Protein AF-A0A7N2R050-F1 (afdb_monomer)

Radius of gyration: 25.43 Å; Cα contacts (8 Å, |Δi|>4): 77; chains: 1; bounding box: 44×36×92 Å

InterPro domains:
  IPR026992 Non-haem dioxygenase, N-terminal domain [PF14226] (55-135)
  IPR027443 Isopenicillin N synthase-like superfamily [G3DSA:2.60.120.330] (17-139)
  IPR050295 Plant 2-oxoglutarate-dependent oxidoreductases [PTHR47991] (34-136)

Foldseek 3Di:
DDDDPDPDDPPPPPPPPPDDPVRCVVVVHDDDPVPDDPDDPPDDPVPPPPVLDDAAEAECLLVDPPDPDDPVVNVVSVVSVVCNCPPVVGHHYDNPPDDPVVVVVVVVVVVVLVPDDPVSQCVFDDDVPGDGDDDDDPD

Solvent-accessible surface area (backbone atoms only — not comparable to full-atom values): 9197 Å² total; per-residue (Å²): 134,83,80,84,84,78,91,73,82,87,72,71,80,73,75,75,78,72,78,52,72,66,56,30,59,75,68,74,47,80,78,59,75,90,76,62,80,86,78,70,89,65,75,56,89,84,60,72,51,83,82,68,62,77,75,41,76,42,60,47,46,64,75,36,92,87,53,91,65,58,68,68,58,43,50,52,53,49,52,52,49,52,47,21,54,73,75,66,70,44,64,46,80,40,60,74,79,71,58,67,69,56,57,52,48,51,54,49,52,52,52,57,54,71,69,44,56,68,73,66,47,53,75,44,39,51,49,96,97,53,80,55,43,75,82,84,76,86,127

pLDDT: mean 78.74, std 20.51, range [29.11, 98.38]

Mean predicted aligned error: 12.13 Å

Sequence (139 aa):
MDTVYDTDSMVLPSTKMHKSVEEMSSNSEEPPQEYIVKDSSFGSIESSDPSLGSIPIIDISIFSLFSSHDPKVVENELEKLRSGLSSGGCFQAIGHGIPSSLLDKLREVARNFFALPAEEKRKYSREANKEGYGQGVEV

Secondary structure (DSSP, 8-state):
-----------------PPPHHHHHHTTPPPPGGG--SS--S--TT---TTSPPPPEEEGGGG-TT----HHHHHHHHHHHHHIIIIIS--EEES----HHHHHHHHHHHHHHHTS-HHHHHTTBPPTTS--BS-----

Organism: Quercus lobata (NCBI:txid97700)

Nearest PDB structures (foldseek):
  1gp4-assembly1_A  TM=8.524E-01  e=2.263E-04  Arabidopsis thaliana
  6xjj-assembly1_A  TM=8.794E-01  e=1.884E-03  Talaromyces stipitatus ATCC 10500
  7s5e-assembly3_E  TM=3.315E-01  e=1.617E+00  Stenotrophomonas maltophilia K279a
  2anc-assembly1_F  TM=3.722E-01  e=6.497E+00  Escherichia coli

Structure (mmCIF, N/CA/C/O backbone):
data_AF-A0A7N2R050-F1
#
_entry.id   AF-A0A7N2R050-F1
#
loop_
_atom_site.group_PDB
_atom_site.id
_atom_site.type_symbol
_atom_site.label_atom_id
_atom_site.label_alt_id
_atom_site.label_comp_id
_atom_site.label_asym_id
_atom_site.label_entity_id
_atom_site.label_seq_id
_atom_site.pdbx_PDB_ins_code
_atom_site.Cartn_x
_atom_site.Cartn_y
_atom_site.Cartn_z
_atom_site.occupancy
_atom_site.B_iso_or_equiv
_atom_site.auth_seq_id
_atom_site.auth_comp_id
_atom_site.auth_asym_id
_atom_site.auth_atom_id
_atom_site.pdbx_PDB_model_num
ATOM 1 N N . MET A 1 1 ? -19.197 -23.970 64.830 1.00 35.00 1 MET A N 1
ATOM 2 C CA . MET A 1 1 ? -18.277 -24.356 63.747 1.00 35.00 1 MET A CA 1
ATOM 3 C C . MET A 1 1 ? -19.087 -24.769 62.529 1.00 35.00 1 MET A C 1
ATOM 5 O O . MET A 1 1 ? -19.304 -25.950 62.288 1.00 35.00 1 MET A O 1
ATOM 9 N N . ASP A 1 2 ? -19.669 -23.760 61.883 1.00 34.38 2 ASP A N 1
ATOM 10 C CA . ASP A 1 2 ? -19.424 -23.328 60.491 1.00 34.38 2 ASP A CA 1
ATOM 11 C C . ASP A 1 2 ? -18.606 -24.311 59.628 1.00 34.38 2 ASP A C 1
ATOM 13 O O . ASP A 1 2 ? -17.601 -24.843 60.086 1.00 34.38 2 ASP A O 1
ATOM 17 N N . THR A 1 3 ? -18.945 -24.574 58.368 1.00 31.86 3 THR A N 1
ATOM 18 C CA . THR A 1 3 ? -19.179 -23.565 57.329 1.00 31.86 3 THR A CA 1
ATOM 19 C C . THR A 1 3 ? -20.106 -24.076 56.222 1.00 31.86 3 THR A C 1
ATOM 21 O O . THR A 1 3 ? -20.029 -25.218 55.773 1.00 31.86 3 THR A O 1
ATOM 24 N N . VAL A 1 4 ? -20.971 -23.175 55.761 1.00 38.56 4 VAL A N 1
ATOM 25 C CA . VAL A 1 4 ? -21.694 -23.252 54.489 1.00 38.56 4 VAL A CA 1
ATOM 26 C C . VAL A 1 4 ? -20.666 -23.086 53.367 1.00 38.56 4 VAL A C 1
ATOM 28 O O . VAL A 1 4 ? -19.877 -22.143 53.401 1.00 38.56 4 VAL A O 1
ATOM 31 N N . TYR A 1 5 ? -20.645 -24.001 52.397 1.00 32.53 5 TYR A N 1
ATOM 32 C CA . TYR A 1 5 ? -19.860 -23.817 51.179 1.00 32.53 5 TYR A CA 1
ATOM 33 C C . TYR A 1 5 ? -20.569 -22.786 50.304 1.00 32.53 5 TYR A C 1
ATOM 35 O O . TYR A 1 5 ? -21.639 -23.049 49.760 1.00 32.53 5 TYR A O 1
ATOM 43 N N . ASP A 1 6 ? -19.967 -21.606 50.237 1.00 29.11 6 ASP A N 1
ATOM 44 C CA . ASP A 1 6 ? -20.325 -20.523 49.335 1.00 29.11 6 ASP A CA 1
ATOM 45 C C . ASP A 1 6 ? -20.036 -20.970 47.896 1.00 29.11 6 ASP A C 1
ATOM 47 O O . ASP A 1 6 ? -18.885 -21.144 47.494 1.00 29.11 6 ASP A O 1
ATOM 51 N N . THR A 1 7 ? -21.092 -21.260 47.139 1.00 40.56 7 THR A N 1
ATOM 52 C CA . THR A 1 7 ? -21.013 -21.495 45.698 1.00 40.56 7 THR A CA 1
ATOM 53 C C . THR A 1 7 ? -21.163 -20.158 44.992 1.00 40.56 7 THR A C 1
ATOM 55 O O . THR A 1 7 ? -22.172 -19.920 44.330 1.00 40.56 7 THR A O 1
ATOM 58 N N . ASP A 1 8 ? -20.178 -19.281 45.153 1.00 37.56 8 ASP A N 1
ATOM 59 C CA . ASP A 1 8 ? -20.063 -18.099 44.313 1.00 37.56 8 ASP A CA 1
ATOM 60 C C . ASP A 1 8 ? -18.724 -18.103 43.573 1.00 37.56 8 ASP A C 1
ATOM 62 O O . ASP A 1 8 ? -17.665 -18.422 44.112 1.00 37.56 8 ASP A O 1
ATOM 66 N N . SER A 1 9 ? -18.807 -17.736 42.299 1.00 44.72 9 SER A N 1
ATOM 67 C CA . SER A 1 9 ? -17.689 -17.392 41.428 1.00 44.72 9 SER A CA 1
ATOM 68 C C . SER A 1 9 ? -16.723 -18.512 41.003 1.00 44.72 9 SER A C 1
ATOM 70 O O . SER A 1 9 ? -15.561 -18.585 41.397 1.00 44.72 9 SER A O 1
ATOM 72 N N . MET A 1 10 ? -17.154 -19.298 40.015 1.00 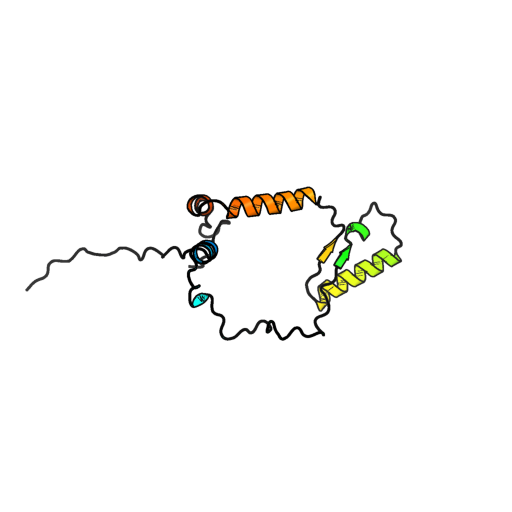34.38 10 MET A N 1
ATOM 73 C CA . MET A 1 10 ? -16.265 -19.660 38.900 1.00 34.38 10 MET A CA 1
ATOM 74 C C . MET A 1 10 ? -16.769 -18.991 37.620 1.00 34.38 10 MET A C 1
ATOM 76 O O . MET A 1 10 ? -17.072 -19.641 36.621 1.00 34.38 10 MET A O 1
ATOM 80 N N . VAL A 1 11 ? -16.880 -17.662 37.654 1.00 37.97 11 VAL A N 1
ATOM 81 C CA . VAL A 1 11 ? -16.902 -16.882 36.418 1.00 37.97 11 VAL A CA 1
ATOM 82 C C . VAL A 1 11 ? -15.455 -16.843 35.943 1.00 37.97 11 VAL A C 1
ATOM 84 O O . VAL A 1 11 ? -14.637 -16.097 36.480 1.00 37.97 11 VAL A O 1
ATOM 87 N N . LEU A 1 12 ? -15.123 -17.704 34.975 1.00 32.25 12 LEU A N 1
ATOM 88 C CA . LEU A 1 12 ? -13.888 -17.580 34.199 1.00 32.25 12 LEU A CA 1
ATOM 89 C C . LEU A 1 12 ? -13.739 -16.105 33.805 1.00 32.25 12 LEU A C 1
ATOM 91 O O . LEU A 1 12 ? -14.734 -15.527 33.355 1.00 32.25 12 LEU A O 1
ATOM 95 N N . PRO A 1 13 ? -12.566 -15.474 33.995 1.00 32.62 13 PRO A N 1
ATOM 96 C CA . PRO A 1 13 ? -12.403 -14.071 33.667 1.00 32.62 13 PRO A CA 1
ATOM 97 C C . PRO A 1 13 ? -12.764 -13.908 32.197 1.00 32.62 13 PRO A C 1
ATOM 99 O O . PRO A 1 13 ? -12.062 -14.400 31.316 1.00 32.62 13 PRO A O 1
ATOM 102 N N . SER A 1 14 ? -13.911 -13.273 31.947 1.00 34.22 14 SER A N 1
ATOM 103 C CA . SER A 1 14 ? -14.325 -12.897 30.608 1.00 34.22 14 SER A CA 1
ATOM 104 C C . SER A 1 14 ? -13.177 -12.064 30.069 1.00 34.22 14 SER A C 1
ATOM 106 O O . SER A 1 14 ? -12.903 -10.986 30.601 1.00 34.22 14 SER A O 1
ATOM 108 N N . THR A 1 15 ? -12.454 -12.596 29.083 1.00 43.81 15 THR A N 1
ATOM 109 C CA . THR A 1 15 ? -11.392 -11.876 28.385 1.00 43.81 15 THR A CA 1
ATOM 110 C C . THR A 1 15 ? -11.976 -10.528 28.007 1.00 43.81 15 THR A C 1
ATOM 112 O O . THR A 1 15 ? -12.942 -10.477 27.238 1.00 43.81 15 THR A O 1
ATOM 115 N N . LYS A 1 16 ? -11.487 -9.445 28.624 1.00 42.97 16 LYS A N 1
ATOM 116 C CA . LYS A 1 16 ? -11.920 -8.098 28.263 1.00 42.97 16 LYS A CA 1
ATOM 117 C C . LYS A 1 16 ? -11.625 -7.974 26.780 1.00 42.97 16 LYS A C 1
ATOM 119 O O . LYS A 1 16 ? -10.465 -7.987 26.383 1.00 42.97 16 LYS A O 1
ATOM 124 N N . MET A 1 17 ? -12.673 -7.913 25.963 1.00 53.78 17 MET A N 1
ATOM 125 C CA . MET A 1 17 ? -12.505 -7.476 24.591 1.00 53.78 17 MET A CA 1
ATOM 126 C C . MET A 1 17 ? -11.915 -6.075 24.684 1.00 53.78 17 MET A C 1
ATOM 128 O O . MET A 1 17 ? -12.579 -5.152 25.158 1.00 53.78 17 MET A O 1
ATOM 132 N N . HIS A 1 18 ? -10.637 -5.943 24.344 1.00 64.62 18 HIS A N 1
ATOM 133 C CA . HIS A 1 18 ? -10.004 -4.640 24.278 1.00 64.62 18 HIS A CA 1
ATOM 134 C C . HIS A 1 18 ? -10.768 -3.829 23.228 1.00 64.62 18 HIS A C 1
ATOM 136 O O . HIS A 1 18 ? -11.058 -4.342 22.143 1.00 64.62 18 HIS A O 1
ATOM 142 N N . LYS A 1 19 ? -11.137 -2.587 23.569 1.00 77.12 19 LYS A N 1
ATOM 143 C CA . LYS A 1 19 ? -11.668 -1.637 22.582 1.00 77.12 19 LYS A CA 1
ATOM 144 C C . LYS A 1 19 ? -10.683 -1.564 21.418 1.00 77.12 19 LYS A C 1
ATOM 146 O O . LYS A 1 19 ? -9.473 -1.636 21.633 1.00 77.12 19 LYS A O 1
ATOM 151 N N . SER A 1 20 ? -11.174 -1.445 20.193 1.00 85.50 20 SER A N 1
ATOM 152 C CA . SER A 1 20 ? -10.288 -1.237 19.049 1.00 85.50 20 SER A CA 1
ATOM 153 C C . SER A 1 20 ? -9.646 0.155 19.099 1.00 85.50 20 SER A C 1
ATOM 155 O O . SER A 1 20 ? -10.201 1.087 19.680 1.00 85.50 20 SER A O 1
ATOM 157 N N . VAL A 1 21 ? -8.486 0.320 18.455 1.00 89.44 21 VAL A N 1
ATOM 158 C CA . VAL A 1 21 ? -7.812 1.631 18.336 1.00 89.44 21 VAL A CA 1
ATOM 159 C C . VAL A 1 21 ? -8.718 2.668 17.662 1.00 89.44 21 VAL A C 1
ATOM 161 O O . VAL A 1 21 ? -8.701 3.842 18.019 1.00 89.44 21 VAL A O 1
ATOM 164 N N . GLU A 1 22 ? -9.549 2.229 16.717 1.00 89.38 22 GLU A N 1
ATOM 165 C CA . GLU A 1 22 ? -10.535 3.075 16.045 1.00 89.38 22 GLU A CA 1
ATOM 166 C C . GLU A 1 22 ? -11.602 3.605 17.020 1.00 89.38 22 GLU A C 1
ATOM 168 O O . GLU A 1 22 ? -11.917 4.796 17.005 1.00 89.38 22 GLU A O 1
ATOM 173 N N . GLU A 1 23 ? -12.118 2.750 17.910 1.00 87.88 23 GLU A N 1
ATOM 174 C CA . GLU A 1 23 ? -13.070 3.155 18.953 1.00 87.88 23 GLU A CA 1
ATOM 175 C C . GLU A 1 23 ? -12.427 4.100 19.970 1.00 87.88 23 GLU A C 1
ATOM 177 O O . GLU A 1 23 ? -13.044 5.094 20.346 1.00 87.88 23 GLU A O 1
ATOM 182 N N . MET A 1 24 ? -11.184 3.834 20.387 1.00 89.56 24 MET A N 1
ATOM 183 C CA . MET A 1 24 ? -10.452 4.734 21.288 1.00 89.56 24 MET A CA 1
ATOM 184 C C . MET A 1 24 ? -10.265 6.113 20.650 1.00 89.56 24 MET A C 1
ATOM 186 O O . MET A 1 24 ? -10.575 7.128 21.268 1.00 89.56 24 MET A O 1
ATOM 190 N N . SER A 1 25 ? -9.837 6.148 19.384 1.00 90.00 25 SER A N 1
ATOM 191 C CA . SER A 1 25 ? -9.648 7.393 18.637 1.00 90.00 25 SER A CA 1
ATOM 192 C C . SER A 1 25 ? -10.955 8.171 18.477 1.00 90.00 25 SER A C 1
ATOM 194 O O . SER A 1 25 ? -10.977 9.375 18.726 1.00 90.00 25 SER A O 1
ATOM 196 N N . SER A 1 26 ? -12.052 7.493 18.132 1.00 88.75 26 SER A N 1
ATOM 197 C CA . SER A 1 26 ? -13.367 8.130 17.965 1.00 88.75 26 SER A CA 1
ATOM 198 C C . SER A 1 26 ? -13.904 8.715 19.275 1.00 88.75 26 SER A C 1
ATOM 200 O O . SER A 1 26 ? -14.547 9.763 19.266 1.00 88.75 26 SER A O 1
ATOM 202 N N . ASN A 1 27 ? -13.601 8.074 20.407 1.00 88.69 27 ASN A N 1
ATOM 203 C CA . ASN A 1 27 ? -14.034 8.503 21.738 1.00 88.69 27 ASN A CA 1
ATOM 204 C C . ASN A 1 27 ? -13.035 9.438 22.445 1.00 88.69 27 ASN A C 1
ATOM 206 O O . ASN A 1 27 ? -13.279 9.823 23.586 1.00 88.69 27 ASN A O 1
ATOM 210 N N . SER A 1 28 ? -11.932 9.824 21.786 1.00 89.81 28 SER A N 1
ATOM 211 C CA . SER A 1 28 ? -10.839 10.607 22.394 1.00 89.81 28 SER A CA 1
ATOM 212 C C . SER A 1 28 ? -10.274 9.970 23.676 1.00 89.81 28 SER A C 1
ATOM 214 O O . SER A 1 28 ? -9.919 10.667 24.625 1.00 89.81 28 SER A O 1
ATOM 216 N N . GLU A 1 29 ? -10.215 8.638 23.717 1.00 91.19 29 GLU A N 1
ATOM 217 C CA . GLU A 1 29 ? -9.620 7.874 24.814 1.00 91.19 29 GLU A CA 1
ATOM 218 C C . GLU A 1 29 ? -8.111 7.720 24.592 1.00 91.19 29 GLU A C 1
ATOM 220 O O . GLU A 1 29 ? -7.655 7.478 23.471 1.00 91.19 29 GLU A O 1
ATOM 225 N N . GLU A 1 30 ? -7.325 7.844 25.661 1.00 89.75 30 GLU A N 1
ATOM 226 C CA . GLU A 1 30 ? -5.883 7.602 25.587 1.00 89.75 30 GLU A CA 1
ATOM 227 C C . GLU A 1 30 ? -5.585 6.110 25.364 1.00 89.75 30 GLU A C 1
ATOM 229 O O . GLU A 1 30 ? -6.252 5.250 25.954 1.00 89.75 30 GLU A O 1
ATOM 234 N N . PRO A 1 31 ? -4.581 5.775 24.529 1.00 86.50 31 PRO A N 1
ATOM 235 C CA . PRO A 1 31 ? -4.215 4.390 24.302 1.00 86.50 31 PRO A CA 1
ATOM 236 C C . PRO A 1 31 ? -3.619 3.767 25.583 1.00 86.50 31 PRO A C 1
ATOM 238 O O . PRO A 1 31 ? -2.911 4.444 26.334 1.00 86.50 31 PRO A O 1
ATOM 241 N N . PRO A 1 32 ? -3.866 2.470 25.833 1.00 87.06 32 PRO A N 1
ATOM 242 C CA . PRO A 1 32 ? -3.290 1.740 26.960 1.00 87.06 32 PRO A CA 1
ATOM 243 C C . PRO A 1 32 ? -1.751 1.765 26.998 1.00 87.06 32 PRO A C 1
ATOM 245 O O . PRO A 1 32 ? -1.091 2.004 25.984 1.00 87.06 32 PRO A O 1
ATOM 248 N N . GLN A 1 33 ? -1.163 1.462 28.162 1.00 86.44 33 GLN A N 1
ATOM 249 C CA . GLN A 1 33 ? 0.297 1.477 28.347 1.00 86.44 33 GLN A CA 1
ATOM 250 C C . GLN A 1 33 ? 1.034 0.518 27.400 1.00 86.44 33 GLN A C 1
ATOM 252 O O . GLN A 1 33 ? 2.187 0.767 27.058 1.00 86.44 33 GLN A O 1
ATOM 257 N N . GLU A 1 34 ? 0.365 -0.539 26.941 1.00 85.19 34 GLU A N 1
ATOM 258 C CA . GLU A 1 34 ? 0.857 -1.523 25.977 1.00 85.19 34 GLU A CA 1
ATOM 259 C C . GLU A 1 34 ? 1.192 -0.908 24.605 1.00 85.19 34 GLU A C 1
ATOM 261 O O . GLU A 1 34 ? 1.991 -1.472 23.863 1.00 85.19 34 GLU A O 1
ATOM 266 N N . TYR A 1 35 ? 0.628 0.259 24.273 1.00 85.06 35 TYR A N 1
ATOM 267 C CA . TYR A 1 35 ? 0.917 0.995 23.037 1.00 85.06 35 TYR A CA 1
ATOM 268 C C . TYR A 1 35 ? 2.116 1.954 23.169 1.00 85.06 35 TYR A C 1
ATOM 270 O O . TYR A 1 35 ? 2.548 2.538 22.174 1.00 85.06 35 TYR A O 1
ATOM 278 N N . ILE A 1 36 ? 2.665 2.143 24.377 1.00 86.25 36 ILE A N 1
ATOM 279 C CA . ILE A 1 36 ? 3.768 3.076 24.643 1.00 86.25 36 ILE A CA 1
ATOM 280 C C . ILE A 1 36 ? 5.107 2.342 24.517 1.00 86.25 36 ILE A C 1
ATOM 282 O O . ILE A 1 36 ? 5.530 1.611 25.414 1.00 86.25 36 ILE A O 1
ATOM 286 N N . VAL A 1 37 ? 5.824 2.593 23.422 1.00 82.00 37 VAL A N 1
ATOM 287 C CA . VAL A 1 37 ? 7.178 2.066 23.201 1.00 82.00 37 VAL A CA 1
ATOM 288 C C . VAL A 1 37 ? 8.200 2.998 23.858 1.00 82.00 37 VAL A C 1
ATOM 290 O O . VAL A 1 37 ? 8.377 4.130 23.417 1.00 82.00 37 VAL A O 1
ATOM 293 N N . LYS A 1 38 ? 8.866 2.537 24.924 1.00 77.88 38 LYS A N 1
ATOM 294 C CA . LYS A 1 38 ? 9.856 3.336 25.679 1.00 77.88 38 LYS A CA 1
ATOM 295 C C . LYS A 1 38 ? 11.262 3.280 25.079 1.00 77.88 38 LYS A C 1
ATOM 297 O O . LYS A 1 38 ? 11.932 4.303 25.024 1.00 77.88 38 LYS A O 1
ATOM 302 N N . ASP A 1 39 ? 11.653 2.112 24.573 1.00 72.62 39 ASP A N 1
ATOM 303 C CA . ASP A 1 39 ? 12.979 1.848 24.012 1.00 72.62 39 ASP A CA 1
ATOM 304 C C . ASP A 1 39 ? 12.813 1.323 22.579 1.00 72.62 39 ASP A C 1
ATOM 306 O O . ASP A 1 39 ? 12.668 0.121 22.347 1.00 72.62 39 ASP A O 1
ATOM 310 N N . SER A 1 40 ? 12.751 2.224 21.596 1.00 60.31 40 SER A N 1
ATOM 311 C CA . SER A 1 40 ? 12.664 1.813 20.191 1.00 60.31 40 SER A CA 1
ATOM 312 C C . SER A 1 40 ? 14.040 1.350 19.697 1.00 60.31 40 SER A C 1
ATOM 314 O O . SER A 1 40 ? 14.964 2.139 19.528 1.00 60.31 40 SER A O 1
ATOM 316 N N . SER A 1 41 ? 14.195 0.043 19.462 1.00 58.16 41 SER A N 1
ATOM 317 C CA . SER A 1 41 ? 15.328 -0.494 18.686 1.00 58.16 41 SER A CA 1
ATOM 318 C C . SER A 1 41 ? 15.151 -0.272 17.178 1.00 58.16 41 SER A C 1
ATOM 320 O O . SER A 1 41 ? 16.105 -0.394 16.411 1.00 58.16 41 SER A O 1
ATOM 322 N N . PHE A 1 42 ? 13.928 0.053 16.754 1.00 58.25 42 PHE A N 1
ATOM 323 C CA . PHE A 1 42 ? 13.588 0.445 15.394 1.00 58.25 42 PHE A CA 1
ATOM 324 C C . PHE A 1 42 ? 13.753 1.960 15.282 1.00 58.25 42 PHE A C 1
ATOM 326 O O . PHE A 1 42 ? 13.144 2.688 16.057 1.00 58.25 42 PHE A O 1
ATOM 333 N N . GLY A 1 43 ? 14.623 2.389 14.363 1.00 55.38 43 GLY A N 1
ATOM 334 C CA . GLY A 1 43 ? 15.169 3.743 14.217 1.00 55.38 43 GLY A CA 1
ATOM 335 C C . GLY A 1 43 ? 14.276 4.913 14.643 1.00 55.38 43 GLY A C 1
ATOM 336 O O . GLY A 1 43 ? 13.075 4.948 14.380 1.00 55.38 43 GLY A O 1
ATOM 337 N N . SER A 1 44 ? 14.911 5.912 15.260 1.00 57.62 44 SER A N 1
ATOM 338 C CA . SER A 1 44 ? 14.283 7.191 15.586 1.00 57.62 44 SER A CA 1
ATOM 339 C C . SER A 1 44 ? 13.689 7.831 14.328 1.00 57.62 44 SER A C 1
ATOM 341 O O . SER A 1 44 ? 14.330 7.864 13.278 1.00 57.62 44 SER A O 1
ATOM 343 N N . ILE A 1 45 ? 12.491 8.411 14.443 1.00 56.53 45 ILE A N 1
ATOM 344 C CA . ILE A 1 45 ? 11.863 9.211 13.373 1.00 56.53 45 ILE A CA 1
ATOM 345 C C . ILE A 1 45 ? 12.789 10.373 12.957 1.00 56.53 45 ILE A C 1
ATOM 347 O O . ILE A 1 45 ? 12.792 10.797 11.802 1.00 56.53 45 ILE A O 1
ATOM 351 N N . GLU A 1 46 ? 13.635 10.844 13.878 1.00 54.16 46 GLU A N 1
ATOM 352 C CA . GLU A 1 46 ? 14.611 11.908 13.632 1.00 54.16 46 GLU A CA 1
ATOM 353 C C . GLU A 1 46 ? 15.957 11.404 13.086 1.00 54.16 46 GLU A C 1
ATOM 355 O O . GLU A 1 46 ? 16.758 12.204 12.607 1.00 54.16 46 GLU A O 1
ATOM 360 N N . SER A 1 47 ? 16.209 10.090 13.078 1.00 54.41 47 SER A N 1
ATOM 361 C CA . SER A 1 47 ? 17.375 9.494 12.416 1.00 54.41 47 SER A CA 1
ATOM 362 C C . SER A 1 47 ? 17.030 9.081 10.988 1.00 54.41 47 SER A C 1
ATOM 364 O O . SER A 1 47 ? 17.256 7.935 10.593 1.00 54.41 47 SER A O 1
ATOM 366 N N . SER A 1 48 ? 16.467 10.008 10.210 1.00 55.41 48 SER A N 1
ATOM 367 C CA . SER A 1 48 ? 16.483 9.884 8.752 1.00 55.41 48 SER A CA 1
ATOM 368 C C . SER A 1 48 ? 17.943 9.971 8.323 1.00 55.41 48 SER A C 1
ATOM 370 O O . SER A 1 48 ? 18.441 11.050 8.019 1.00 55.41 48 SER A O 1
ATOM 372 N N . ASP A 1 49 ? 18.661 8.855 8.409 1.00 55.28 49 ASP A N 1
ATOM 373 C CA . ASP A 1 49 ? 20.006 8.761 7.880 1.00 55.28 49 ASP A CA 1
ATOM 374 C C . ASP A 1 49 ? 19.900 9.054 6.377 1.00 55.28 49 ASP A C 1
ATOM 376 O O . ASP A 1 49 ? 19.256 8.284 5.662 1.00 55.28 49 ASP A O 1
ATOM 380 N N . PRO A 1 50 ? 20.481 10.153 5.866 1.00 55.22 50 PRO A N 1
ATOM 381 C CA . PRO A 1 50 ? 20.481 10.431 4.433 1.00 55.22 50 PRO A CA 1
ATOM 382 C C . PRO A 1 50 ? 21.208 9.338 3.626 1.00 55.22 50 PRO A C 1
ATOM 384 O O . PRO A 1 50 ? 21.140 9.352 2.397 1.00 55.22 50 PRO A O 1
ATOM 387 N N . SER A 1 51 ? 21.893 8.395 4.292 1.00 53.41 51 SER A N 1
ATOM 388 C CA . SER A 1 51 ? 22.451 7.182 3.691 1.00 53.41 51 SER A CA 1
ATOM 389 C C . SER A 1 51 ? 21.410 6.087 3.402 1.00 53.41 51 SER A C 1
ATOM 391 O O . SER A 1 51 ? 21.649 5.257 2.519 1.00 53.41 51 SER A O 1
ATOM 393 N N . LEU A 1 52 ? 20.234 6.106 4.053 1.00 57.19 52 LEU A N 1
ATOM 394 C CA . LEU A 1 52 ? 19.075 5.313 3.634 1.00 57.19 52 LEU A CA 1
ATOM 395 C C . LEU A 1 52 ? 18.505 5.960 2.365 1.00 57.19 52 LEU A C 1
ATOM 397 O O . LEU A 1 52 ? 17.607 6.801 2.398 1.00 57.19 52 LEU A O 1
ATOM 401 N N . GLY A 1 53 ? 19.091 5.603 1.222 1.00 64.50 53 GLY A N 1
ATOM 402 C CA . GLY A 1 53 ? 18.635 6.051 -0.089 1.00 64.50 53 GLY A CA 1
ATOM 403 C C . GLY A 1 53 ? 17.133 5.816 -0.294 1.00 64.50 53 GLY A C 1
ATOM 404 O O . GLY A 1 53 ? 16.525 4.937 0.316 1.00 64.50 53 GLY A O 1
ATOM 405 N N . SER A 1 54 ? 16.519 6.610 -1.174 1.00 79.69 54 SER A N 1
ATOM 406 C CA . SER A 1 54 ? 15.096 6.471 -1.506 1.00 79.69 54 SER A CA 1
ATOM 407 C C . SER A 1 54 ? 14.757 5.045 -1.957 1.00 79.69 54 SER A C 1
ATOM 409 O O . SER A 1 54 ? 15.484 4.486 -2.782 1.00 79.69 54 SER A O 1
ATOM 411 N N . ILE A 1 55 ? 13.621 4.501 -1.502 1.00 88.00 55 ILE A N 1
ATOM 412 C CA . ILE A 1 55 ? 13.112 3.196 -1.958 1.00 88.00 55 ILE A CA 1
ATOM 413 C C . ILE A 1 55 ? 12.997 3.214 -3.493 1.00 88.00 55 ILE A C 1
ATOM 415 O O . ILE A 1 55 ? 12.273 4.062 -4.031 1.00 88.00 55 ILE A O 1
ATOM 419 N N . PRO A 1 56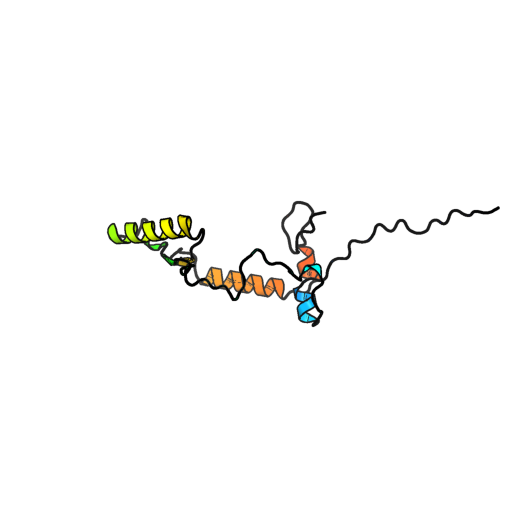 ? 13.676 2.304 -4.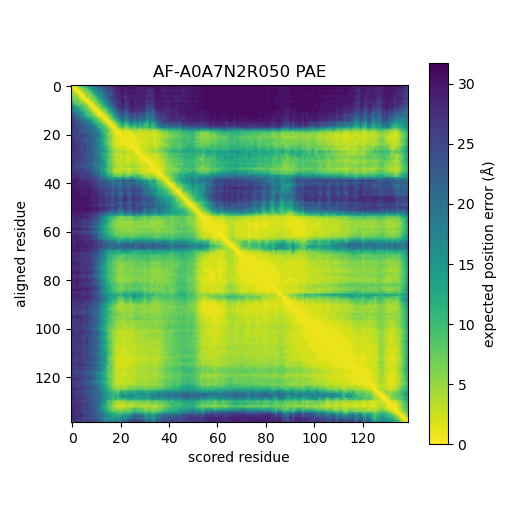215 1.00 92.25 56 PRO A N 1
ATOM 420 C CA . PRO A 1 56 ? 13.705 2.333 -5.671 1.00 92.25 56 PRO A CA 1
ATOM 421 C C . PRO A 1 56 ? 12.314 2.083 -6.259 1.00 92.25 56 PRO A C 1
ATOM 423 O O . PRO A 1 56 ? 11.552 1.259 -5.759 1.00 92.25 56 PRO A O 1
ATOM 426 N N . ILE A 1 57 ? 11.993 2.787 -7.346 1.00 94.94 57 ILE A N 1
ATOM 427 C CA . ILE A 1 57 ? 10.751 2.602 -8.113 1.00 94.94 57 ILE A CA 1
ATOM 428 C C . ILE A 1 57 ? 11.060 1.743 -9.340 1.00 94.94 57 ILE A C 1
ATOM 430 O O . ILE A 1 57 ? 11.891 2.151 -10.139 1.00 94.94 57 ILE A O 1
ATOM 434 N N . ILE A 1 58 ? 10.412 0.597 -9.510 1.00 96.50 58 ILE A N 1
ATOM 435 C CA . ILE A 1 58 ? 10.626 -0.339 -10.620 1.00 96.50 58 ILE A CA 1
ATOM 436 C C . ILE A 1 58 ? 9.427 -0.298 -11.565 1.00 96.50 58 ILE A C 1
ATOM 438 O O . ILE A 1 58 ? 8.291 -0.511 -11.133 1.00 96.50 58 ILE A O 1
ATOM 442 N N . ASP A 1 59 ? 9.670 -0.058 -12.850 1.00 96.19 59 ASP A N 1
ATOM 443 C CA . ASP A 1 59 ? 8.653 -0.179 -13.890 1.00 96.19 59 ASP A CA 1
ATOM 444 C C . ASP A 1 59 ? 8.563 -1.621 -14.401 1.00 96.19 59 ASP A C 1
ATOM 446 O O . ASP A 1 59 ? 9.367 -2.094 -15.201 1.00 96.19 59 ASP A O 1
ATOM 450 N N . ILE A 1 60 ? 7.540 -2.333 -13.935 1.00 95.94 60 ILE A N 1
ATOM 451 C CA . ILE A 1 60 ? 7.302 -3.737 -14.274 1.00 95.94 60 ILE A CA 1
ATOM 452 C C . ILE A 1 60 ? 6.902 -3.904 -15.745 1.00 95.94 60 ILE A C 1
ATOM 454 O O . ILE A 1 60 ? 7.106 -4.978 -16.315 1.00 95.94 60 ILE A O 1
ATOM 458 N N . SER A 1 61 ? 6.377 -2.854 -16.388 1.00 94.81 61 SER A N 1
ATOM 459 C CA . SER A 1 61 ? 5.987 -2.925 -17.798 1.00 94.81 61 SER A CA 1
ATOM 460 C C . SER A 1 61 ? 7.186 -3.179 -18.717 1.00 94.81 61 SER A C 1
ATOM 462 O O . SER A 1 61 ? 7.022 -3.810 -19.764 1.00 94.81 61 SER A O 1
ATOM 464 N N . ILE A 1 62 ? 8.395 -2.811 -18.270 1.00 95.25 62 ILE A N 1
ATOM 465 C CA . ILE A 1 62 ? 9.660 -3.061 -18.971 1.00 95.25 62 ILE A CA 1
ATOM 466 C C . ILE A 1 62 ? 9.930 -4.559 -19.160 1.00 95.25 62 ILE A C 1
ATOM 468 O O . ILE A 1 62 ? 10.537 -4.959 -20.152 1.00 95.25 62 ILE A O 1
ATOM 472 N N . PHE A 1 63 ? 9.436 -5.406 -18.253 1.00 92.44 63 PHE A N 1
ATOM 473 C CA . PHE A 1 63 ? 9.607 -6.861 -18.318 1.00 92.44 63 PHE A CA 1
ATOM 474 C C . PHE A 1 63 ? 8.495 -7.575 -19.103 1.00 92.44 63 PHE A C 1
ATOM 476 O O . PHE A 1 63 ? 8.464 -8.805 -19.159 1.00 92.44 63 PHE A O 1
ATOM 483 N N . SER A 1 64 ? 7.559 -6.833 -19.702 1.00 89.44 64 SER A N 1
ATOM 484 C CA . SER A 1 64 ? 6.461 -7.415 -20.474 1.00 89.44 64 SER A CA 1
ATOM 485 C C . SER A 1 64 ? 6.963 -8.080 -21.757 1.00 89.44 64 SER A C 1
ATOM 487 O O . SER A 1 64 ? 7.599 -7.439 -22.592 1.00 89.44 64 SER A O 1
ATOM 489 N N . LEU A 1 65 ? 6.584 -9.347 -21.969 1.00 77.69 65 LEU A N 1
ATOM 490 C CA . LEU A 1 65 ? 6.921 -10.125 -23.174 1.00 77.69 65 LEU A CA 1
ATOM 491 C C . LEU A 1 65 ? 6.369 -9.519 -24.474 1.00 77.69 65 LEU A C 1
ATOM 493 O O . LEU A 1 65 ? 6.834 -9.852 -25.560 1.00 77.69 65 LEU A O 1
ATOM 497 N N . PHE A 1 66 ? 5.360 -8.653 -24.368 1.00 77.25 66 PHE A N 1
ATOM 498 C CA . PHE A 1 66 ? 4.742 -7.981 -25.510 1.00 77.25 66 PHE A CA 1
ATOM 499 C C . PHE A 1 66 ? 5.414 -6.653 -25.859 1.00 77.25 66 PHE A C 1
ATOM 501 O O . PHE A 1 66 ? 5.029 -6.021 -26.842 1.00 77.25 66 PHE A O 1
ATOM 508 N N . SER A 1 67 ? 6.387 -6.212 -25.061 1.00 70.62 67 SER A N 1
ATOM 509 C CA . SER A 1 67 ? 7.059 -4.942 -25.275 1.00 70.62 67 SER A CA 1
ATOM 510 C C . SER A 1 67 ? 8.395 -5.129 -25.983 1.00 70.62 67 SER A C 1
ATOM 512 O O . SER A 1 67 ? 9.241 -5.916 -25.567 1.00 70.62 67 SER A O 1
ATOM 514 N N . SER A 1 68 ? 8.611 -4.378 -27.060 1.00 83.38 68 SER A N 1
ATOM 515 C CA . SER A 1 68 ? 9.875 -4.347 -27.798 1.00 83.38 68 SER A CA 1
ATOM 516 C C . SER A 1 68 ? 10.831 -3.312 -27.194 1.00 83.38 68 SER A C 1
ATOM 518 O O . SER A 1 68 ? 11.230 -2.359 -27.869 1.00 83.38 68 SER A O 1
ATOM 520 N N . HIS A 1 69 ? 11.141 -3.440 -25.903 1.00 87.88 69 HIS A N 1
ATOM 521 C CA . HIS A 1 69 ? 12.100 -2.553 -25.244 1.00 87.88 69 HIS A CA 1
ATOM 522 C C . HIS A 1 69 ? 13.540 -2.873 -25.659 1.00 87.88 69 HIS A C 1
ATOM 524 O O . HIS A 1 69 ? 13.883 -4.018 -25.952 1.00 87.88 69 HIS A O 1
ATOM 530 N N . ASP A 1 70 ? 14.394 -1.845 -25.665 1.00 92.19 70 ASP A N 1
ATOM 531 C CA . ASP A 1 70 ? 15.836 -2.015 -25.859 1.00 92.19 70 ASP A CA 1
ATOM 532 C C . ASP A 1 70 ? 16.390 -2.936 -24.750 1.00 92.19 70 ASP A C 1
ATOM 534 O O . ASP A 1 70 ? 16.146 -2.662 -23.568 1.00 92.19 70 ASP A O 1
ATOM 538 N N . PRO A 1 71 ? 17.156 -3.993 -25.087 1.00 91.88 71 PRO A N 1
ATOM 539 C CA . PRO A 1 71 ? 17.815 -4.852 -24.104 1.00 91.88 71 PRO A CA 1
ATOM 540 C C . PRO A 1 71 ? 18.584 -4.090 -23.017 1.00 91.88 71 PRO A C 1
ATOM 542 O O . PRO A 1 71 ? 18.620 -4.529 -21.872 1.00 91.88 71 PRO A O 1
ATOM 545 N N . LYS A 1 72 ? 19.164 -2.925 -23.335 1.00 93.69 72 LYS A N 1
ATOM 546 C CA . LYS A 1 72 ? 19.864 -2.078 -22.356 1.00 93.69 72 LYS A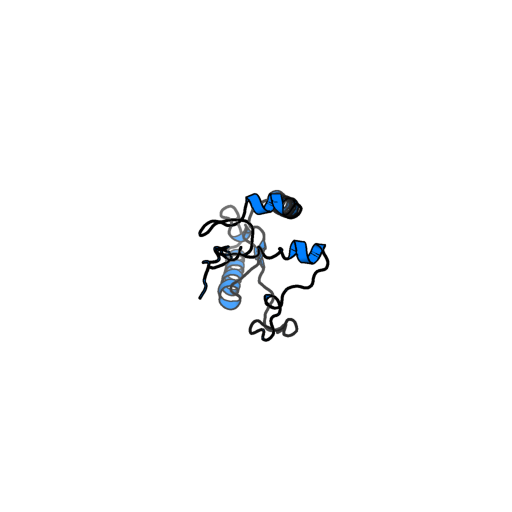 CA 1
ATOM 547 C C . LYS A 1 72 ? 18.925 -1.462 -21.325 1.00 93.69 72 LYS A C 1
ATOM 549 O O . LYS A 1 72 ? 19.308 -1.326 -20.169 1.00 93.69 72 LYS A O 1
ATOM 554 N N . VAL A 1 73 ? 17.718 -1.076 -21.737 1.00 93.88 73 VAL A N 1
ATOM 555 C CA . VAL A 1 73 ? 16.694 -0.536 -20.828 1.00 93.88 73 VAL A CA 1
ATOM 556 C C . VAL A 1 73 ? 16.223 -1.634 -1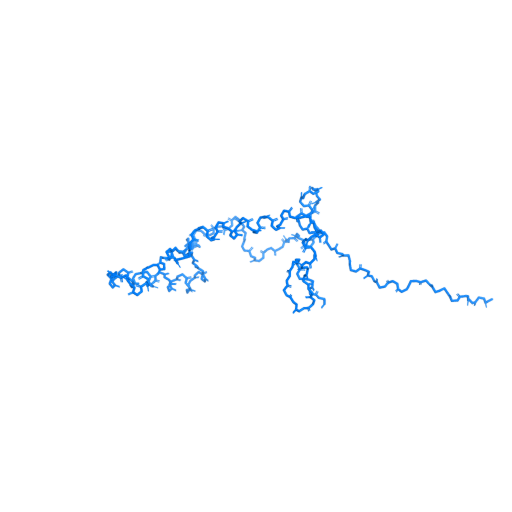9.883 1.00 93.88 73 VAL A C 1
ATOM 558 O O . VAL A 1 73 ? 16.126 -1.401 -18.682 1.00 93.88 73 VAL A O 1
ATOM 561 N N . VAL A 1 74 ? 16.008 -2.838 -20.416 1.00 94.75 74 VAL A N 1
ATOM 562 C CA . VAL A 1 74 ? 15.613 -4.008 -19.621 1.00 94.75 74 VAL A CA 1
ATOM 563 C C . VAL A 1 74 ? 16.699 -4.369 -18.607 1.00 94.75 74 VAL A C 1
ATOM 565 O O . VAL A 1 74 ? 16.385 -4.547 -17.434 1.00 94.75 74 VAL A O 1
ATOM 568 N N . GLU A 1 75 ? 17.969 -4.418 -19.022 1.00 95.50 75 GLU A N 1
ATOM 569 C CA . GLU A 1 75 ? 19.084 -4.715 -18.112 1.00 95.50 75 GLU A CA 1
ATOM 570 C C . GLU A 1 75 ? 19.237 -3.639 -17.029 1.00 95.50 75 GLU A C 1
ATOM 572 O O . GLU A 1 75 ? 19.421 -3.963 -15.860 1.00 95.50 75 GLU A O 1
ATOM 577 N N . ASN A 1 76 ? 19.098 -2.358 -17.381 1.00 95.75 76 ASN A N 1
ATOM 578 C CA . ASN A 1 76 ? 19.168 -1.271 -16.405 1.00 95.75 76 ASN A CA 1
ATOM 579 C C . ASN A 1 76 ? 18.053 -1.367 -15.349 1.00 95.75 76 ASN A C 1
ATOM 581 O O . ASN A 1 76 ? 18.307 -1.194 -14.156 1.00 95.75 76 ASN A O 1
ATOM 585 N N . GLU A 1 77 ? 16.820 -1.655 -15.773 1.00 96.62 77 GLU A N 1
ATOM 586 C CA . GLU A 1 77 ? 15.695 -1.807 -14.846 1.00 96.62 77 GLU A CA 1
ATOM 587 C C . GLU A 1 77 ? 15.838 -3.077 -13.988 1.00 96.62 77 GLU A C 1
ATOM 589 O O . GLU A 1 77 ? 15.505 -3.076 -12.800 1.00 96.62 77 GLU A O 1
ATOM 594 N N . LEU A 1 78 ? 16.409 -4.146 -14.553 1.00 96.00 78 LEU A N 1
ATOM 595 C CA . LEU A 1 78 ? 16.731 -5.375 -13.831 1.00 96.00 78 LEU A CA 1
ATOM 596 C C . LEU A 1 78 ? 17.811 -5.153 -12.764 1.00 96.00 78 LEU A C 1
ATOM 598 O O . LEU A 1 78 ? 17.658 -5.629 -11.639 1.00 96.00 78 LEU A O 1
ATOM 602 N N . GLU A 1 79 ? 18.873 -4.412 -13.075 1.00 95.25 79 GLU A N 1
ATOM 603 C CA . GLU A 1 79 ? 19.916 -4.046 -12.109 1.00 95.25 79 GLU A CA 1
ATOM 604 C C . GLU A 1 79 ? 19.357 -3.193 -10.968 1.00 95.25 79 GLU A C 1
ATOM 606 O O . GLU A 1 79 ? 19.671 -3.418 -9.796 1.00 95.25 79 GLU A O 1
ATOM 611 N N . LYS A 1 80 ? 18.441 -2.272 -11.277 1.00 94.44 80 LYS A N 1
ATOM 612 C CA . LYS A 1 80 ? 17.726 -1.486 -10.267 1.00 94.44 80 LYS A CA 1
ATOM 613 C C . LYS A 1 80 ? 16.891 -2.371 -9.338 1.00 94.44 80 LYS A C 1
ATOM 615 O O . LYS A 1 80 ? 16.930 -2.183 -8.121 1.00 94.44 80 LYS A O 1
ATOM 620 N N . LEU A 1 81 ? 16.179 -3.358 -9.889 1.00 95.25 81 LEU A N 1
ATOM 621 C CA . LEU A 1 81 ? 15.416 -4.338 -9.113 1.00 95.25 81 LEU A CA 1
ATOM 622 C C . LEU A 1 81 ? 16.337 -5.199 -8.233 1.00 95.25 81 LEU A C 1
ATOM 624 O O . LEU A 1 81 ? 16.071 -5.355 -7.041 1.00 95.25 81 LEU A O 1
ATOM 628 N N . ARG A 1 82 ? 17.442 -5.715 -8.790 1.00 94.38 82 ARG A N 1
ATOM 629 C CA . ARG A 1 82 ? 18.455 -6.493 -8.052 1.00 94.38 82 ARG A CA 1
ATOM 630 C C . ARG A 1 82 ? 19.035 -5.691 -6.893 1.00 94.38 82 ARG A C 1
ATOM 632 O O . ARG A 1 82 ? 19.119 -6.211 -5.781 1.00 94.38 82 ARG A O 1
ATOM 639 N N . SER A 1 83 ? 19.393 -4.432 -7.142 1.00 90.19 83 SER A N 1
ATOM 640 C CA . SER A 1 83 ? 19.905 -3.523 -6.120 1.00 90.19 83 SER A CA 1
ATOM 641 C C . SER A 1 83 ? 18.877 -3.310 -5.011 1.00 90.19 83 SER A C 1
ATOM 643 O O . SER A 1 83 ? 19.189 -3.575 -3.855 1.00 90.19 83 SER A O 1
ATOM 645 N N . GLY A 1 84 ? 17.632 -2.949 -5.349 1.00 89.44 84 GLY A N 1
ATOM 646 C CA . GLY A 1 84 ? 16.568 -2.721 -4.364 1.00 89.44 84 GLY A CA 1
ATOM 647 C C . GLY A 1 84 ? 16.280 -3.929 -3.475 1.00 89.44 84 GLY A C 1
ATOM 648 O O . GLY A 1 84 ? 16.131 -3.782 -2.264 1.00 89.44 84 GLY A O 1
ATOM 649 N N . LEU A 1 85 ? 16.278 -5.132 -4.053 1.00 91.56 85 LEU A N 1
ATOM 650 C CA . LEU A 1 85 ? 16.095 -6.377 -3.304 1.00 91.56 85 LEU A CA 1
ATOM 651 C C . LEU A 1 85 ? 17.298 -6.726 -2.417 1.00 91.56 85 LEU A C 1
ATOM 653 O O . LEU A 1 85 ? 17.105 -7.256 -1.327 1.00 91.56 85 LEU A O 1
ATOM 657 N N . SER A 1 86 ? 18.521 -6.435 -2.869 1.00 88.62 86 SER A N 1
ATOM 658 C CA . SER A 1 86 ? 19.748 -6.843 -2.168 1.00 88.62 86 SER A CA 1
ATOM 659 C C . SER A 1 86 ? 20.191 -5.860 -1.084 1.00 88.62 86 SER A C 1
ATOM 661 O O . SER A 1 86 ? 20.787 -6.284 -0.098 1.00 88.62 86 SER A O 1
ATOM 663 N N . SER A 1 87 ? 19.941 -4.559 -1.260 1.00 81.81 87 SER A N 1
ATOM 664 C CA . SER A 1 87 ? 20.356 -3.517 -0.310 1.00 81.81 87 SER A CA 1
ATOM 665 C C . SER A 1 87 ? 19.212 -3.051 0.587 1.00 81.81 87 SER A C 1
ATOM 667 O O . SER A 1 87 ? 19.392 -2.943 1.796 1.00 81.81 87 SER A O 1
ATOM 669 N N . GLY A 1 88 ? 18.039 -2.788 0.003 1.00 79.12 88 GLY A N 1
ATOM 670 C CA . GLY A 1 88 ? 16.894 -2.204 0.704 1.00 79.12 88 GLY A CA 1
ATOM 671 C C . GLY A 1 88 ? 15.829 -3.210 1.136 1.00 79.12 88 GLY A C 1
ATOM 672 O O . GLY A 1 88 ? 14.972 -2.876 1.950 1.00 79.12 88 GLY A O 1
ATOM 673 N N . GLY A 1 89 ? 15.831 -4.421 0.569 1.00 87.38 89 GLY A N 1
ATOM 674 C CA . GLY A 1 89 ? 14.818 -5.453 0.815 1.00 87.38 89 GLY A CA 1
ATOM 675 C C . GLY A 1 89 ? 13.408 -5.106 0.313 1.00 87.38 89 GLY A C 1
ATOM 676 O O . GLY A 1 89 ? 12.487 -5.904 0.481 1.00 87.38 89 GLY A O 1
ATOM 677 N N . CYS A 1 90 ? 13.211 -3.937 -0.305 1.00 90.31 90 CYS A N 1
ATOM 678 C CA . CYS A 1 90 ? 11.921 -3.469 -0.805 1.00 90.31 90 CYS A CA 1
ATOM 679 C C . CYS A 1 90 ? 12.075 -2.514 -2.001 1.00 90.31 90 CYS A C 1
ATOM 681 O O . CYS A 1 90 ? 13.131 -1.925 -2.233 1.00 90.31 90 CYS A O 1
ATOM 683 N N . PHE A 1 91 ? 10.995 -2.365 -2.769 1.00 93.56 91 PHE A N 1
ATOM 684 C CA . PHE A 1 91 ? 10.884 -1.438 -3.892 1.00 93.56 91 PHE A CA 1
ATOM 685 C C . PHE A 1 91 ? 9.412 -1.049 -4.107 1.00 93.56 91 PHE A C 1
ATOM 687 O O . PHE A 1 91 ? 8.501 -1.738 -3.647 1.00 93.56 91 PHE A O 1
ATOM 694 N N . GLN A 1 92 ? 9.169 0.048 -4.818 1.00 94.88 92 GLN A N 1
ATOM 695 C CA . GLN A 1 92 ? 7.838 0.453 -5.274 1.00 94.88 92 GLN A CA 1
ATOM 696 C C . GLN A 1 92 ? 7.651 0.016 -6.726 1.00 94.88 92 GLN A C 1
ATOM 698 O O . GLN A 1 92 ? 8.550 0.212 -7.532 1.00 94.88 92 GLN A O 1
ATOM 703 N N . ALA A 1 93 ? 6.503 -0.554 -7.086 1.00 95.81 93 ALA A N 1
ATOM 704 C CA . ALA A 1 93 ? 6.234 -0.995 -8.455 1.00 95.81 93 ALA A CA 1
ATOM 705 C C . ALA A 1 93 ? 5.300 -0.023 -9.190 1.00 95.81 93 ALA A C 1
ATOM 707 O O . ALA A 1 93 ? 4.256 0.357 -8.660 1.00 95.81 93 ALA A O 1
ATOM 708 N N . ILE A 1 94 ? 5.630 0.309 -10.436 1.00 96.38 94 ILE A N 1
ATOM 709 C CA . ILE A 1 94 ? 4.736 0.951 -11.411 1.00 96.38 94 ILE A CA 1
ATOM 710 C C . ILE A 1 94 ? 4.615 0.059 -12.651 1.00 96.38 94 ILE A C 1
ATOM 712 O O . ILE A 1 94 ? 5.309 -0.949 -12.760 1.00 96.38 94 ILE A O 1
ATOM 716 N N . GLY A 1 95 ? 3.684 0.366 -13.557 1.00 95.25 95 GLY A N 1
ATOM 717 C CA . GLY A 1 95 ? 3.523 -0.416 -14.791 1.00 95.25 95 GLY A CA 1
ATOM 718 C C . GLY A 1 95 ? 3.148 -1.890 -14.567 1.00 95.25 95 GLY A C 1
ATOM 719 O O . GLY A 1 95 ? 3.228 -2.696 -15.484 1.00 95.25 95 GLY A O 1
ATOM 720 N N . HIS A 1 96 ? 2.696 -2.258 -13.362 1.00 95.19 96 HIS A N 1
ATOM 721 C CA . HIS A 1 96 ? 2.373 -3.634 -12.961 1.00 95.19 96 HIS A CA 1
ATOM 722 C C . HIS A 1 96 ? 1.104 -4.205 -13.628 1.00 95.19 96 HIS A C 1
ATOM 724 O O . HIS A 1 96 ? 0.717 -5.336 -13.354 1.00 95.19 96 HIS A O 1
ATOM 730 N N . GLY A 1 97 ? 0.408 -3.426 -14.463 1.00 94.44 97 GLY A N 1
ATOM 731 C CA . GLY A 1 97 ? -0.763 -3.877 -15.228 1.00 94.44 97 GLY A CA 1
ATOM 732 C C . GLY A 1 97 ? -2.057 -4.067 -14.423 1.00 94.44 97 GLY A C 1
ATOM 733 O O . GLY A 1 97 ? -3.081 -4.421 -15.002 1.00 94.44 97 GLY A O 1
ATOM 734 N N . ILE A 1 98 ? -2.052 -3.801 -13.112 1.00 96.06 98 ILE A N 1
ATOM 735 C CA . ILE A 1 98 ? -3.274 -3.845 -12.288 1.00 96.06 98 ILE A CA 1
ATOM 736 C C . ILE A 1 98 ? -4.056 -2.550 -12.549 1.00 96.06 98 ILE A C 1
ATOM 738 O O . ILE A 1 98 ? -3.489 -1.470 -12.358 1.00 96.06 98 ILE A O 1
ATOM 742 N N . PRO A 1 99 ? -5.338 -2.618 -12.956 1.00 97.31 99 PRO A N 1
ATOM 743 C CA . PRO A 1 99 ? -6.120 -1.427 -13.262 1.00 97.31 99 PRO A CA 1
ATOM 744 C C . PRO A 1 99 ? -6.246 -0.488 -12.061 1.00 97.31 99 PRO A C 1
ATOM 746 O O . PRO A 1 99 ? -6.602 -0.920 -10.962 1.00 97.31 99 PRO A O 1
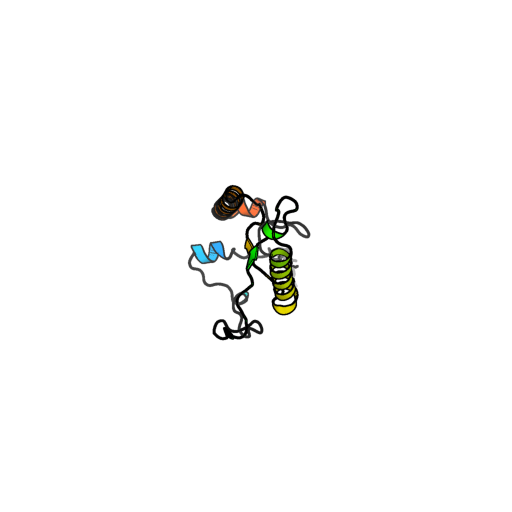ATOM 749 N N . SER A 1 100 ? -6.045 0.814 -12.276 1.00 96.00 100 SER A N 1
ATOM 750 C CA . SER A 1 100 ? -6.218 1.824 -11.222 1.00 96.00 100 SER A CA 1
ATOM 751 C C . SER A 1 100 ? -7.628 1.799 -10.628 1.00 96.00 100 SER A C 1
ATOM 753 O O . SER A 1 100 ? -7.775 1.888 -9.414 1.00 96.00 100 SER A O 1
ATOM 755 N N . SER A 1 101 ? -8.651 1.551 -11.453 1.00 97.81 101 SER A N 1
ATOM 756 C CA . SER A 1 101 ? -10.043 1.419 -11.004 1.00 97.81 101 SER A CA 1
ATOM 757 C C . SER A 1 101 ? -10.254 0.281 -10.000 1.00 97.81 101 SER A C 1
ATOM 759 O O . SER A 1 101 ? -11.069 0.416 -9.088 1.00 97.81 101 SER A O 1
ATOM 761 N N . LEU A 1 102 ? -9.506 -0.823 -10.120 1.00 98.00 102 LEU A N 1
ATOM 762 C CA . LEU A 1 102 ? -9.549 -1.912 -9.146 1.00 98.00 102 LEU A CA 1
ATOM 763 C C . LEU A 1 102 ? -8.909 -1.483 -7.823 1.00 98.00 102 LEU A C 1
ATOM 765 O O . LEU A 1 102 ? -9.484 -1.731 -6.767 1.00 98.00 102 LEU A O 1
ATOM 769 N N . LEU A 1 103 ? -7.755 -0.809 -7.869 1.00 97.19 103 LEU A N 1
ATOM 770 C CA . LEU A 1 103 ? -7.095 -0.283 -6.668 1.00 97.19 103 LEU A CA 1
ATOM 771 C C . LEU A 1 103 ? -7.974 0.745 -5.947 1.00 97.19 103 LEU A C 1
ATOM 773 O O . LEU A 1 103 ? -8.080 0.722 -4.721 1.00 97.19 103 LEU A O 1
ATOM 777 N N . ASP A 1 104 ? -8.647 1.614 -6.696 1.00 97.75 104 ASP A N 1
ATOM 778 C CA . ASP A 1 104 ? -9.577 2.594 -6.141 1.00 97.75 104 ASP A CA 1
ATOM 779 C C . ASP A 1 104 ? -10.785 1.917 -5.505 1.00 97.75 104 ASP A C 1
ATOM 781 O O . ASP A 1 104 ? -11.157 2.266 -4.380 1.00 97.75 104 ASP A O 1
ATOM 785 N N . LYS A 1 105 ? -11.335 0.885 -6.158 1.00 98.38 105 LYS A N 1
ATOM 786 C CA . LYS A 1 105 ? -12.435 0.109 -5.587 1.00 98.38 105 LYS A CA 1
ATOM 787 C C . LYS A 1 105 ? -12.016 -0.653 -4.333 1.00 98.38 105 LYS A C 1
ATOM 789 O O . LYS A 1 105 ? -12.773 -0.673 -3.370 1.00 98.38 105 LYS A O 1
ATOM 794 N N . LEU A 1 106 ? -10.816 -1.233 -4.303 1.00 98.00 106 LEU A N 1
ATOM 795 C CA . LEU A 1 106 ? -10.274 -1.897 -3.113 1.00 98.00 106 LEU A CA 1
ATOM 796 C C . LEU A 1 106 ? -10.157 -0.921 -1.936 1.00 98.00 106 LEU A C 1
ATOM 798 O O . LEU A 1 106 ? -10.607 -1.233 -0.834 1.00 98.00 106 LEU A O 1
ATOM 802 N N . ARG A 1 107 ? -9.624 0.286 -2.169 1.00 98.06 107 ARG A N 1
ATOM 803 C CA . ARG A 1 107 ? -9.545 1.341 -1.144 1.00 98.06 107 ARG A CA 1
ATOM 804 C C . ARG A 1 107 ? -10.929 1.787 -0.675 1.00 98.06 107 ARG A C 1
ATOM 806 O O . ARG A 1 107 ? -11.122 2.018 0.514 1.00 98.06 107 ARG A O 1
ATOM 813 N N . GLU A 1 108 ?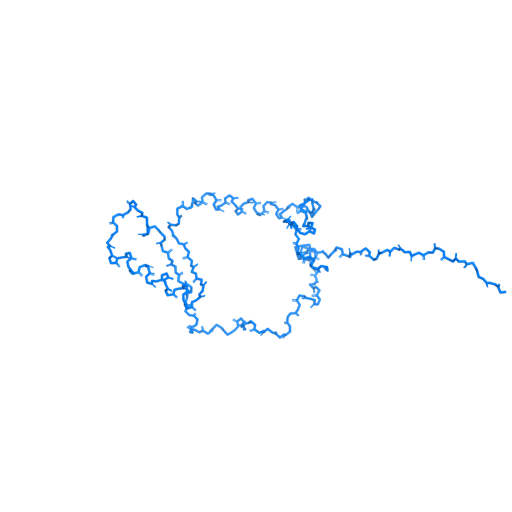 -11.880 1.928 -1.595 1.00 98.31 108 GLU A N 1
ATOM 814 C CA . GLU A 1 108 ? -13.269 2.276 -1.283 1.00 98.31 108 GLU A CA 1
ATOM 815 C C . GLU A 1 108 ? -13.928 1.205 -0.409 1.00 98.31 108 GLU A C 1
ATOM 817 O O . GLU A 1 108 ? -14.465 1.529 0.645 1.00 98.31 108 GLU A O 1
ATOM 822 N N . VAL A 1 109 ? -13.829 -0.069 -0.796 1.00 98.00 109 VAL A N 1
ATOM 823 C CA . VAL A 1 109 ? -14.385 -1.195 -0.033 1.00 98.00 109 VAL A CA 1
ATOM 824 C C . VAL A 1 109 ? -13.750 -1.286 1.352 1.00 98.00 109 VAL A C 1
ATOM 826 O O . VAL A 1 109 ? -14.478 -1.449 2.327 1.00 98.00 109 VAL A O 1
ATOM 829 N N . ALA A 1 110 ? -12.429 -1.116 1.466 1.00 96.75 110 ALA A N 1
ATOM 830 C CA . ALA A 1 110 ? -11.751 -1.112 2.760 1.00 96.75 110 ALA A CA 1
ATOM 831 C C . ALA A 1 110 ? -12.270 0.020 3.661 1.00 96.75 110 ALA A C 1
ATOM 833 O O . ALA A 1 110 ? -12.677 -0.239 4.791 1.00 96.75 110 ALA A O 1
ATOM 834 N N . ARG A 1 111 ? -12.343 1.261 3.156 1.00 96.69 111 ARG A N 1
ATOM 835 C CA . ARG A 1 111 ? -12.909 2.390 3.918 1.00 96.69 111 ARG A CA 1
ATOM 836 C C . ARG A 1 111 ? -14.348 2.125 4.350 1.00 96.69 111 ARG A C 1
ATOM 838 O O . ARG A 1 111 ? -14.676 2.354 5.507 1.00 96.69 111 ARG A O 1
ATOM 845 N N . ASN A 1 112 ? -15.183 1.620 3.444 1.00 97.44 112 ASN A N 1
ATOM 846 C CA . ASN A 1 112 ? -16.583 1.328 3.738 1.00 97.44 112 ASN A CA 1
ATOM 847 C C . ASN A 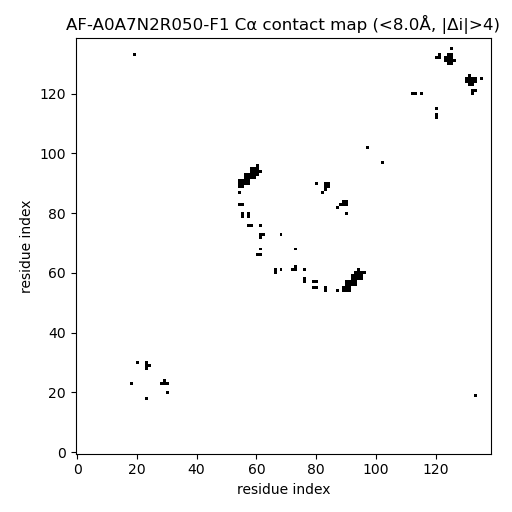1 112 ? -16.718 0.245 4.812 1.00 97.44 112 ASN A C 1
ATOM 849 O O . ASN A 1 112 ? -17.563 0.377 5.688 1.00 97.44 112 ASN A O 1
ATOM 853 N N . PHE A 1 113 ? -15.879 -0.795 4.772 1.00 95.75 113 PHE A N 1
ATOM 854 C CA . PHE A 1 113 ? -15.865 -1.844 5.789 1.00 95.75 113 PHE A CA 1
ATOM 855 C C . PHE A 1 113 ? -15.483 -1.295 7.165 1.00 95.75 113 PHE A C 1
ATOM 857 O O . PHE A 1 113 ? -16.186 -1.557 8.136 1.00 95.75 113 PHE A O 1
ATOM 864 N N . PHE A 1 114 ? -14.408 -0.506 7.260 1.00 93.75 114 PHE A N 1
ATOM 865 C CA . PHE A 1 114 ? -13.991 0.064 8.544 1.00 93.75 114 PHE A CA 1
ATOM 866 C C . PHE A 1 114 ? -14.967 1.128 9.065 1.00 93.75 114 PHE A C 1
ATOM 868 O O . PHE A 1 114 ? -15.108 1.251 10.273 1.00 93.75 114 PHE A O 1
ATOM 875 N N . ALA A 1 115 ? -15.725 1.799 8.194 1.00 93.56 115 ALA A N 1
ATOM 876 C CA . ALA A 1 115 ? -16.801 2.710 8.592 1.00 93.56 115 ALA A CA 1
ATOM 877 C C . ALA A 1 115 ? -18.064 2.009 9.141 1.00 93.56 115 ALA A C 1
ATOM 879 O O . ALA A 1 115 ? -18.970 2.687 9.629 1.00 93.56 115 ALA A O 1
ATOM 880 N N . LEU A 1 116 ? -18.168 0.675 9.052 1.00 94.00 116 LEU A N 1
ATOM 881 C CA . LEU A 1 116 ? -19.279 -0.066 9.653 1.00 94.00 116 LEU A CA 1
ATOM 882 C C . LEU A 1 116 ? -19.221 -0.012 11.192 1.00 94.00 116 LEU A C 1
ATOM 884 O O . LEU A 1 116 ? -18.129 0.072 11.765 1.00 94.00 116 LEU A O 1
ATOM 888 N N . PRO A 1 117 ? -20.372 -0.154 11.880 1.00 92.19 117 PRO A N 1
ATOM 889 C CA . PRO A 1 117 ? -20.408 -0.318 13.331 1.00 92.19 117 PRO A CA 1
ATOM 890 C C . PRO A 1 117 ? -19.519 -1.471 13.814 1.00 92.19 117 PRO A C 1
ATOM 892 O O . PRO A 1 117 ? -19.337 -2.476 13.117 1.00 92.19 117 PRO A O 1
ATOM 895 N N . ALA A 1 118 ? -18.985 -1.350 15.031 1.00 87.75 118 ALA A N 1
ATOM 896 C CA . ALA A 1 118 ? -18.091 -2.349 15.615 1.00 87.75 118 ALA A CA 1
ATOM 897 C C . ALA A 1 118 ? -18.738 -3.744 15.679 1.00 87.75 118 ALA A C 1
ATOM 899 O O . ALA A 1 118 ? -18.070 -4.751 15.448 1.00 87.75 118 ALA A O 1
ATOM 900 N N . GLU A 1 119 ? -20.049 -3.813 15.918 1.00 89.31 119 GLU A N 1
ATOM 901 C CA . GLU A 1 119 ? -20.827 -5.051 15.960 1.00 89.31 119 GLU A CA 1
ATOM 902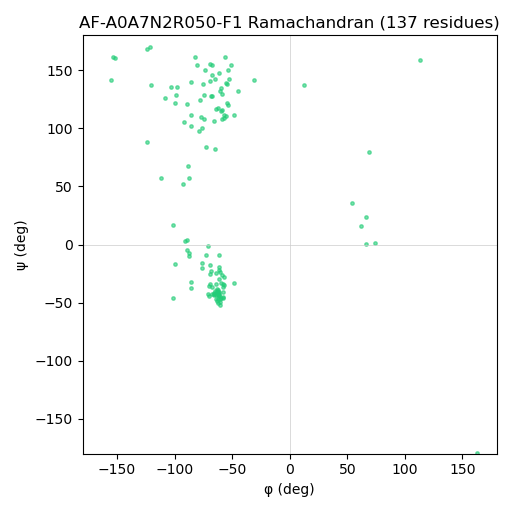 C C . GLU A 1 119 ? -20.822 -5.778 14.615 1.00 89.31 119 GLU A C 1
ATOM 904 O O . GLU A 1 119 ? -20.687 -7.000 14.583 1.00 89.31 119 GLU A O 1
ATOM 909 N N . GLU A 1 120 ? -20.930 -5.038 13.508 1.00 92.00 120 GLU A N 1
ATOM 910 C CA . GLU A 1 120 ? -20.902 -5.598 12.155 1.00 92.00 120 GLU A CA 1
ATOM 911 C C . GLU A 1 120 ? -19.501 -6.097 11.794 1.00 92.00 120 GLU A C 1
ATOM 913 O O . GLU A 1 120 ? -19.358 -7.207 11.279 1.00 92.00 120 GLU A O 1
ATOM 918 N N . LYS A 1 121 ? -18.454 -5.335 12.136 1.00 91.12 121 LYS A N 1
ATOM 919 C CA . LYS A 1 121 ? -17.056 -5.747 11.915 1.00 91.12 121 LYS A CA 1
ATOM 920 C C . LYS A 1 121 ? -16.699 -6.996 12.728 1.00 91.12 121 LYS A C 1
ATOM 922 O O . LYS A 1 121 ? -16.037 -7.901 12.223 1.00 91.12 121 LYS A O 1
ATOM 927 N N . ARG A 1 122 ? -17.206 -7.096 13.962 1.00 87.88 122 ARG A N 1
ATOM 928 C CA . ARG A 1 122 ? -16.955 -8.212 14.888 1.00 87.88 122 ARG A CA 1
ATOM 929 C C . ARG A 1 122 ? -17.604 -9.534 14.470 1.00 87.88 122 ARG A C 1
ATOM 931 O O . ARG A 1 122 ? -17.154 -10.587 14.911 1.00 87.88 122 ARG A O 1
ATOM 938 N N . LYS A 1 123 ? -18.592 -9.525 13.565 1.00 89.62 123 LYS A N 1
ATOM 939 C CA . LYS A 1 123 ? -19.098 -10.763 12.932 1.00 89.62 123 LYS A CA 1
ATOM 940 C C . LYS A 1 123 ? -18.016 -11.500 12.140 1.00 89.62 123 LYS A C 1
ATOM 942 O O . LYS A 1 123 ? -18.122 -12.706 11.953 1.00 89.62 123 LYS A O 1
ATOM 947 N N . TYR A 1 124 ? -16.984 -10.781 11.703 1.00 89.44 124 TYR A N 1
ATOM 948 C CA . TYR A 1 124 ? -15.846 -11.322 10.969 1.00 89.44 124 TYR A CA 1
ATOM 949 C C . TYR A 1 124 ? -14.619 -11.501 11.860 1.00 89.44 124 TYR A C 1
ATOM 951 O O . TYR A 1 124 ? -13.511 -11.574 11.338 1.00 89.44 124 TYR A O 1
ATOM 959 N N . SER A 1 125 ? -14.774 -11.502 13.189 1.00 87.56 125 SER A N 1
ATOM 960 C CA . SER A 1 125 ? -13.633 -11.565 14.095 1.00 87.56 125 SER A CA 1
ATOM 961 C C . SER A 1 125 ? -12.807 -12.834 13.938 1.00 87.56 125 SER A C 1
ATOM 963 O O . SER A 1 125 ? -13.323 -13.907 13.635 1.00 87.56 125 SER A O 1
ATOM 965 N N . ARG A 1 126 ? -11.502 -12.692 14.169 1.00 84.12 126 ARG A N 1
ATOM 966 C CA . ARG A 1 126 ? -10.557 -13.801 14.096 1.00 84.12 126 ARG A CA 1
ATOM 967 C C . ARG A 1 126 ? -10.890 -14.868 15.145 1.00 84.12 126 ARG A C 1
ATOM 969 O O . ARG A 1 126 ? -10.810 -14.601 16.340 1.00 84.12 126 ARG A O 1
ATOM 976 N N . GLU A 1 127 ? -11.226 -16.077 14.705 1.00 79.06 127 GLU A N 1
ATOM 977 C CA . GLU A 1 127 ? -11.250 -17.259 15.577 1.00 79.06 127 GLU A CA 1
ATOM 978 C C . GLU A 1 127 ? -9.835 -17.841 15.731 1.00 79.06 127 GLU A C 1
ATOM 980 O O . GLU A 1 127 ? -8.954 -17.587 14.902 1.00 79.06 127 GLU A O 1
ATOM 985 N N . ALA A 1 128 ? -9.611 -18.659 16.766 1.00 67.88 128 ALA A N 1
ATOM 986 C CA . ALA A 1 128 ? -8.338 -19.350 16.958 1.00 67.88 128 ALA A CA 1
ATOM 987 C C . ALA A 1 128 ? -7.959 -20.139 15.689 1.00 67.88 128 ALA A C 1
ATOM 989 O O . ALA A 1 128 ? -8.697 -21.022 15.248 1.00 67.88 128 ALA A O 1
ATOM 990 N N . ASN A 1 129 ? -6.801 -19.807 15.110 1.00 63.19 129 ASN A N 1
ATOM 991 C CA . ASN A 1 129 ? -6.262 -20.376 13.867 1.00 63.19 129 ASN A CA 1
ATOM 992 C C . ASN A 1 129 ? -7.045 -20.064 12.574 1.00 63.19 129 ASN A C 1
ATOM 994 O O . ASN A 1 129 ? -6.931 -20.809 11.601 1.00 63.19 129 ASN A O 1
ATOM 998 N N . LYS A 1 130 ? -7.821 -18.972 12.525 1.00 79.19 130 LYS A N 1
ATOM 999 C CA . LYS A 1 130 ? -8.508 -18.513 11.301 1.00 79.19 130 LYS A CA 1
ATOM 1000 C C . LYS A 1 130 ? -8.144 -17.074 10.936 1.00 79.19 130 LYS A C 1
ATOM 1002 O O . LYS A 1 130 ? -7.494 -16.364 11.698 1.00 79.19 130 LYS A O 1
ATOM 1007 N N . GLU A 1 131 ? -8.515 -16.646 9.737 1.00 87.19 131 GLU A N 1
ATOM 1008 C CA . GLU A 1 131 ? -8.433 -15.246 9.302 1.00 87.19 131 GLU A CA 1
ATOM 1009 C C . GLU A 1 131 ? -9.632 -14.452 9.837 1.00 87.19 131 GLU A C 1
ATOM 1011 O O . GLU A 1 131 ? -10.682 -15.030 10.116 1.00 87.19 131 GLU A O 1
ATOM 1016 N N . GLY A 1 132 ? -9.485 -13.136 10.005 1.00 89.06 132 GLY A N 1
ATOM 1017 C CA . GLY A 1 132 ? -10.590 -12.291 10.450 1.00 89.06 132 GLY A CA 1
ATOM 1018 C C . GLY A 1 132 ? -10.171 -10.921 10.975 1.00 89.06 132 GLY A C 1
ATOM 1019 O O . GLY A 1 132 ? -8.995 -10.566 11.005 1.00 89.06 132 GLY A O 1
ATOM 1020 N N . TYR A 1 133 ? -11.176 -10.158 11.392 1.00 87.94 133 TYR A N 1
ATOM 1021 C CA . TYR A 1 133 ? -11.093 -8.830 11.979 1.00 87.94 133 TYR A CA 1
ATOM 1022 C C . TYR A 1 133 ? -10.598 -8.871 13.435 1.00 87.94 133 TYR A C 1
ATOM 1024 O O . TYR A 1 133 ? -11.041 -9.691 14.244 1.00 87.94 133 TYR A O 1
ATOM 1032 N N . GLY A 1 134 ? -9.721 -7.934 13.789 1.00 82.44 134 GLY A N 1
ATOM 1033 C CA . GLY A 1 134 ? -9.161 -7.789 15.134 1.00 82.44 134 GLY A CA 1
ATOM 1034 C C . GLY A 1 134 ? -7.662 -8.080 15.195 1.00 82.44 134 GLY A C 1
ATOM 1035 O O . GLY A 1 134 ? -7.090 -8.727 14.319 1.00 82.44 134 GLY A O 1
ATOM 1036 N N . GLN A 1 135 ? -7.017 -7.567 16.240 1.00 74.56 135 GLN A N 1
ATOM 1037 C CA . GLN A 1 135 ? -5.626 -7.888 16.550 1.00 74.56 135 GLN A CA 1
ATOM 1038 C C . GLN A 1 135 ? -5.595 -9.305 17.133 1.00 74.56 135 GLN A C 1
ATOM 1040 O O . GLN A 1 135 ? -6.396 -9.624 18.010 1.00 74.56 135 GLN A O 1
ATOM 1045 N N . GLY A 1 136 ? -4.735 -10.178 16.602 1.00 62.69 136 GLY A N 1
ATOM 1046 C CA . GLY A 1 136 ? -4.611 -11.542 17.111 1.00 62.69 136 GLY A CA 1
ATOM 1047 C C . GLY A 1 136 ? -4.235 -11.511 18.588 1.00 62.69 136 GLY A C 1
ATOM 1048 O O . GLY A 1 136 ? -3.162 -11.032 18.932 1.00 62.69 136 GLY A O 1
ATOM 1049 N N . VAL A 1 137 ? -5.117 -12.002 19.452 1.00 52.88 137 VAL A N 1
ATOM 1050 C CA . VAL A 1 137 ? -4.741 -12.404 20.807 1.00 52.88 137 VAL A CA 1
ATOM 1051 C C . VAL A 1 137 ? -4.091 -13.774 20.665 1.00 52.88 137 VAL A C 1
ATOM 1053 O O . VAL A 1 137 ? -4.786 -14.774 20.502 1.00 52.88 137 VAL A O 1
ATOM 1056 N N . GLU A 1 138 ? -2.759 -13.815 20.620 1.00 43.12 138 GLU A N 1
ATOM 1057 C CA . GLU A 1 138 ? -2.054 -15.047 20.973 1.00 43.12 138 GLU A CA 1
ATOM 1058 C C . GLU A 1 138 ? -2.360 -15.311 22.451 1.00 43.12 138 GLU A C 1
ATOM 1060 O O . GLU A 1 138 ? -2.085 -14.469 23.309 1.00 43.12 138 GLU A O 1
ATOM 1065 N N . VAL A 1 139 ? -3.044 -16.427 22.707 1.00 37.53 139 VAL A N 1
ATOM 1066 C CA . VAL A 1 139 ? -3.393 -16.927 24.044 1.00 37.53 139 VAL A CA 1
ATOM 1067 C C . VAL A 1 139 ? -2.362 -17.960 24.458 1.00 37.53 139 VAL A C 1
ATOM 1069 O O . VAL A 1 139 ? -2.031 -18.805 23.593 1.00 37.53 139 VAL A O 1
#